Protein AF-A0A932RLP0-F1 (afdb_monomer)

Foldseek 3Di:
DADQPCDPVLVVVLQVVLVVVVWHWDWDDDPRDIDIDIHDDPDDDPVVVVVVSRD

Radius of gyration: 10.82 Å; Cα contacts (8 Å, |Δi|>4): 61; chains: 1; bounding box: 26×21×25 Å

Mean predicted aligned error: 8.08 Å

Secondary structure (DSSP, 8-state):
---TT--HHHHHHHHHHHHHTTPEEEEEE-SS-EEEEEE--SS---HHHHHTT--

Structure (mmCIF, N/CA/C/O backbone):
data_AF-A0A932RLP0-F1
#
_entry.id   AF-A0A932RLP0-F1
#
loop_
_atom_site.group_PDB
_atom_site.id
_atom_site.type_symbol
_atom_site.label_atom_id
_atom_site.label_alt_id
_atom_site.label_comp_id
_atom_site.label_asym_id
_atom_site.label_entity_id
_atom_site.label_seq_id
_atom_site.pdbx_PDB_ins_code
_atom_site.Cartn_x
_atom_site.Cartn_y
_atom_site.Cartn_z
_atom_site.occupancy
_atom_site.B_iso_or_equiv
_atom_site.auth_seq_id
_atom_site.auth_comp_id
_atom_site.auth_asym_id
_atom_site.auth_atom_id
_atom_site.pdbx_PDB_model_num
ATOM 1 N N . MET A 1 1 ? 7.132 4.547 0.917 1.00 54.53 1 MET A N 1
ATOM 2 C CA . MET A 1 1 ? 7.631 4.142 -0.426 1.00 54.53 1 MET A CA 1
ATOM 3 C C . MET A 1 1 ? 8.504 2.905 -0.215 1.00 54.53 1 MET A C 1
ATOM 5 O O . MET A 1 1 ? 9.271 2.946 0.734 1.00 54.53 1 MET A O 1
ATOM 9 N N . MET A 1 2 ? 8.373 1.815 -0.988 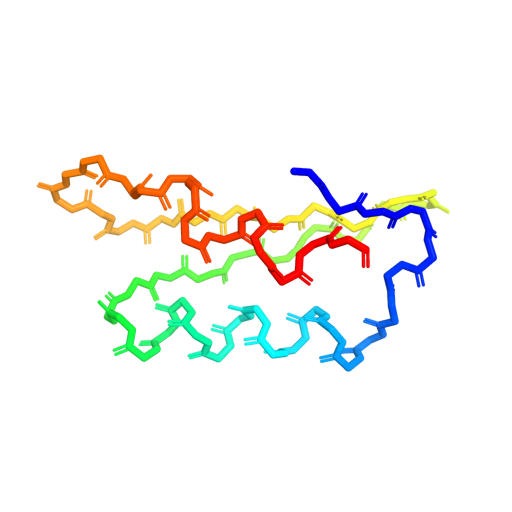1.00 61.72 2 MET A N 1
ATOM 10 C CA . MET A 1 2 ? 9.142 0.583 -0.703 1.00 61.72 2 MET A CA 1
ATOM 11 C C . MET A 1 2 ? 10.588 0.650 -1.203 1.00 61.72 2 MET A C 1
ATOM 13 O O . MET A 1 2 ? 10.897 1.347 -2.179 1.00 61.72 2 MET A O 1
ATOM 17 N N . ASN A 1 3 ? 11.463 -0.101 -0.532 1.00 63.34 3 ASN A N 1
ATOM 18 C CA . ASN A 1 3 ? 12.861 -0.274 -0.904 1.00 63.34 3 ASN A CA 1
ATOM 19 C C . ASN A 1 3 ? 12.985 -0.948 -2.291 1.00 63.34 3 ASN A C 1
ATOM 21 O O . ASN A 1 3 ? 12.108 -1.705 -2.710 1.00 63.34 3 ASN A O 1
ATOM 25 N N . ARG A 1 4 ? 14.071 -0.680 -3.033 1.00 61.53 4 ARG A N 1
ATOM 26 C CA . ARG A 1 4 ? 14.267 -1.196 -4.413 1.00 61.53 4 ARG A CA 1
ATOM 27 C C . ARG A 1 4 ? 14.375 -2.725 -4.483 1.00 61.53 4 ARG A C 1
ATOM 29 O O . ARG A 1 4 ? 14.216 -3.289 -5.558 1.00 61.53 4 ARG A O 1
ATOM 36 N N . HIS A 1 5 ? 14.627 -3.370 -3.346 1.00 61.69 5 HIS A N 1
ATOM 37 C CA . HIS A 1 5 ? 14.760 -4.819 -3.209 1.00 61.69 5 HIS A CA 1
ATOM 38 C C . HIS A 1 5 ? 13.597 -5.467 -2.454 1.00 61.69 5 HIS A C 1
ATOM 40 O O . HIS A 1 5 ? 13.714 -6.634 -2.095 1.00 61.69 5 HIS A O 1
ATOM 46 N N . ALA A 1 6 ? 12.496 -4.739 -2.221 1.00 66.25 6 ALA A N 1
ATOM 47 C CA . ALA A 1 6 ? 11.333 -5.296 -1.543 1.00 66.25 6 ALA A CA 1
ATOM 48 C C . ALA A 1 6 ? 10.853 -6.552 -2.283 1.00 66.25 6 ALA A C 1
ATOM 50 O O . ALA A 1 6 ? 10.445 -6.512 -3.449 1.00 66.25 6 ALA A O 1
ATOM 51 N N . THR A 1 7 ? 10.957 -7.681 -1.601 1.00 75.69 7 THR A N 1
ATOM 52 C CA . THR A 1 7 ? 10.577 -8.991 -2.098 1.00 75.69 7 THR A CA 1
ATOM 53 C C . THR A 1 7 ? 9.061 -9.083 -2.229 1.00 75.69 7 THR A C 1
ATOM 55 O O . THR A 1 7 ? 8.293 -8.399 -1.548 1.00 75.69 7 THR A O 1
ATOM 58 N N . ALA A 1 8 ? 8.594 -9.995 -3.082 1.00 76.69 8 ALA A N 1
ATOM 59 C CA . ALA A 1 8 ? 7.163 -10.264 -3.219 1.00 76.69 8 ALA A CA 1
ATOM 60 C C . ALA A 1 8 ? 6.506 -10.673 -1.884 1.00 76.69 8 ALA A C 1
ATOM 62 O O . ALA A 1 8 ? 5.303 -10.497 -1.714 1.00 76.69 8 ALA A O 1
ATOM 63 N N . GLN A 1 9 ? 7.2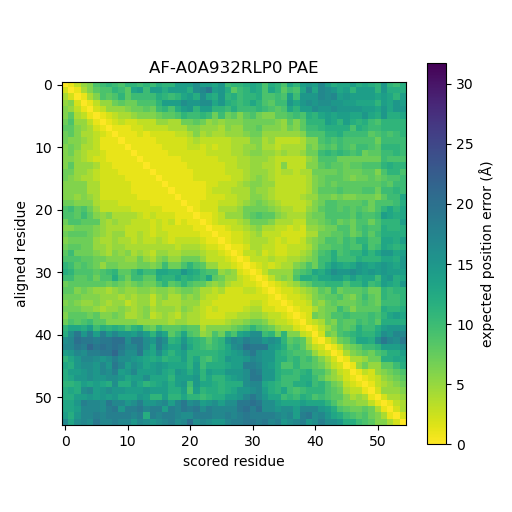84 -11.213 -0.941 1.00 77.88 9 GLN A N 1
ATOM 64 C CA . GLN A 1 9 ? 6.806 -11.588 0.384 1.00 77.88 9 GLN A CA 1
ATOM 65 C C . GLN A 1 9 ? 6.583 -10.370 1.288 1.00 77.88 9 GLN A C 1
ATOM 67 O O . GLN A 1 9 ? 5.557 -10.310 1.954 1.00 77.88 9 GLN A O 1
ATOM 72 N N . GLU A 1 10 ? 7.472 -9.376 1.256 1.00 76.94 10 GLU A N 1
ATOM 73 C CA . GLU A 1 10 ? 7.302 -8.121 2.005 1.00 76.94 10 GLU A CA 1
ATOM 74 C C . GLU A 1 10 ? 6.119 -7.305 1.478 1.00 76.94 10 GLU A C 1
ATOM 76 O O . GLU A 1 10 ? 5.338 -6.767 2.258 1.00 76.94 10 GLU A O 1
ATOM 81 N N . ILE A 1 11 ? 5.928 -7.274 0.154 1.00 78.81 11 ILE A N 1
ATOM 82 C CA . ILE A 1 11 ? 4.758 -6.633 -0.465 1.00 78.81 11 ILE A CA 1
ATOM 83 C C . ILE A 1 11 ? 3.465 -7.290 0.025 1.00 78.81 11 ILE A C 1
ATOM 85 O O . ILE A 1 11 ? 2.540 -6.585 0.423 1.00 78.81 11 ILE A O 1
ATOM 89 N N . ARG A 1 12 ? 3.409 -8.629 0.043 1.00 82.00 12 ARG A N 1
ATOM 90 C CA . ARG A 1 12 ? 2.242 -9.366 0.549 1.00 82.00 12 ARG A CA 1
ATOM 91 C C . ARG A 1 12 ? 1.989 -9.109 2.031 1.00 82.00 12 ARG A C 1
ATOM 93 O O . ARG A 1 12 ? 0.861 -8.797 2.381 1.00 82.00 12 ARG A O 1
ATOM 100 N N . ALA A 1 13 ? 3.027 -9.143 2.866 1.00 83.69 13 ALA A N 1
ATOM 101 C CA . ALA A 1 13 ? 2.888 -8.876 4.296 1.00 83.69 13 ALA A CA 1
ATOM 102 C C . ALA A 1 13 ? 2.314 -7.474 4.565 1.00 83.69 13 ALA A C 1
ATOM 104 O O . ALA A 1 13 ? 1.447 -7.307 5.419 1.00 83.69 13 ALA A O 1
ATOM 105 N N . VAL A 1 14 ? 2.752 -6.466 3.803 1.00 81.62 14 VAL A N 1
ATOM 106 C CA . VAL A 1 14 ? 2.206 -5.106 3.899 1.00 81.62 14 VAL A CA 1
ATOM 107 C C . VAL A 1 14 ? 0.737 -5.066 3.470 1.00 81.62 14 VAL A C 1
ATOM 109 O O . VAL A 1 14 ? -0.071 -4.464 4.173 1.00 81.62 14 VAL A O 1
ATOM 112 N N . VAL A 1 15 ? 0.375 -5.728 2.366 1.00 83.50 15 VAL A N 1
ATOM 113 C CA . VAL A 1 15 ? -1.021 -5.823 1.899 1.00 83.50 15 VAL A CA 1
ATOM 114 C C . VAL A 1 15 ? -1.915 -6.483 2.950 1.00 83.50 15 VAL A C 1
ATOM 116 O O . VAL A 1 15 ? -2.933 -5.902 3.308 1.00 83.50 15 VAL A O 1
ATOM 119 N N . GLU A 1 16 ? -1.506 -7.620 3.517 1.00 84.38 16 GLU A N 1
ATOM 120 C CA . GLU A 1 16 ? -2.278 -8.331 4.546 1.00 84.38 16 GLU A CA 1
ATOM 121 C C . GLU A 1 16 ? -2.504 -7.477 5.800 1.00 84.38 16 GLU A C 1
ATOM 123 O O . GLU A 1 16 ? -3.589 -7.479 6.379 1.00 84.38 16 GLU A O 1
ATOM 128 N N . ILE A 1 17 ? -1.498 -6.703 6.216 1.00 84.62 17 ILE A N 1
ATOM 129 C CA . ILE A 1 17 ? -1.627 -5.797 7.363 1.00 84.62 17 ILE A CA 1
ATOM 130 C C . ILE A 1 17 ? -2.622 -4.675 7.058 1.00 84.62 17 ILE A C 1
ATOM 132 O O . ILE A 1 17 ? -3.434 -4.337 7.916 1.00 84.62 17 ILE A O 1
ATOM 136 N N . ILE A 1 18 ? -2.584 -4.108 5.851 1.00 81.06 18 ILE A N 1
ATOM 137 C CA . ILE A 1 18 ? -3.517 -3.056 5.427 1.00 81.06 18 ILE A CA 1
ATOM 138 C C . ILE A 1 18 ? -4.951 -3.604 5.367 1.00 81.06 18 ILE A C 1
ATOM 140 O O . ILE A 1 18 ? -5.861 -2.986 5.918 1.00 81.06 18 ILE A O 1
ATOM 144 N N . GLU A 1 19 ? -5.151 -4.780 4.771 1.00 83.00 19 GLU A N 1
ATOM 145 C CA . GLU A 1 19 ? -6.467 -5.423 4.669 1.00 83.00 19 GLU A CA 1
ATOM 146 C C . GLU A 1 19 ? -7.027 -5.828 6.041 1.00 83.00 19 GLU A C 1
ATOM 148 O O . GLU A 1 19 ? -8.212 -5.634 6.310 1.00 83.00 19 GLU A O 1
ATOM 153 N N . SER A 1 20 ? -6.172 -6.296 6.956 1.00 81.50 20 SER A N 1
ATOM 154 C CA . SER A 1 20 ? -6.541 -6.605 8.347 1.00 81.50 20 SER A CA 1
ATOM 155 C C . SER A 1 20 ? -7.039 -5.378 9.125 1.00 81.50 20 SER A C 1
ATOM 157 O O . SER A 1 20 ? -7.856 -5.493 10.039 1.00 81.50 20 SER A O 1
ATOM 159 N N . LEU A 1 21 ? -6.608 -4.175 8.734 1.00 79.06 21 LEU A N 1
ATOM 160 C CA . LEU A 1 21 ? -7.082 -2.912 9.305 1.00 79.06 21 LEU A CA 1
ATOM 161 C C . LEU A 1 21 ? -8.418 -2.441 8.698 1.00 79.06 21 LEU A C 1
ATOM 163 O O . LEU A 1 21 ? -8.892 -1.360 9.046 1.00 79.06 21 LEU A O 1
ATOM 167 N N . GLY A 1 22 ? -9.025 -3.224 7.798 1.00 79.81 22 GLY A N 1
ATOM 168 C CA . GLY A 1 22 ? -10.240 -2.847 7.070 1.00 79.81 22 GLY A CA 1
ATOM 169 C C . GLY A 1 22 ? -9.994 -1.796 5.986 1.00 79.81 22 GLY A C 1
ATOM 170 O O . GLY A 1 22 ? -10.937 -1.165 5.509 1.00 79.81 22 GLY A O 1
ATOM 171 N N . LEU A 1 23 ? -8.731 -1.585 5.613 1.00 83.00 23 LEU A N 1
ATOM 172 C CA . LEU A 1 23 ? -8.320 -0.668 4.558 1.00 83.00 23 LEU A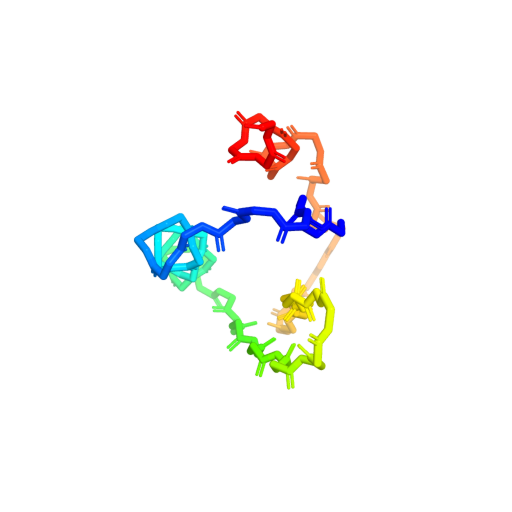 CA 1
ATOM 173 C C . LEU A 1 23 ? -8.098 -1.446 3.260 1.00 83.00 23 LEU A C 1
ATOM 175 O O . LEU A 1 23 ? -7.894 -2.656 3.256 1.00 83.00 23 LEU A O 1
ATOM 179 N N . THR A 1 24 ? -8.120 -0.750 2.131 1.00 80.12 24 THR A N 1
ATOM 180 C CA . THR A 1 24 ? -7.836 -1.346 0.823 1.00 80.12 24 THR A CA 1
ATOM 181 C C . THR A 1 24 ? -6.406 -1.020 0.409 1.00 80.12 24 THR A C 1
ATOM 183 O O . THR A 1 24 ? -6.007 0.146 0.422 1.00 80.12 24 THR A O 1
ATOM 186 N N . ALA A 1 25 ? -5.635 -2.039 0.030 1.00 83.06 25 ALA A N 1
ATOM 187 C CA . ALA A 1 25 ? -4.295 -1.874 -0.520 1.00 83.06 25 ALA A CA 1
ATOM 188 C C . ALA A 1 25 ? -4.309 -2.007 -2.051 1.00 83.06 25 ALA A C 1
ATOM 190 O O . ALA A 1 25 ? -4.885 -2.940 -2.603 1.00 83.06 25 ALA A O 1
ATOM 191 N N . HIS A 1 26 ? -3.610 -1.110 -2.743 1.00 81.31 26 HIS A N 1
ATOM 192 C CA . HIS A 1 26 ? -3.390 -1.164 -4.186 1.00 81.31 26 HIS A CA 1
ATOM 193 C C . HIS A 1 26 ? -1.891 -1.192 -4.483 1.00 81.31 26 HIS A C 1
ATOM 195 O O . HIS A 1 26 ? -1.177 -0.224 -4.214 1.00 81.31 26 HIS A O 1
ATOM 201 N N . THR A 1 27 ? -1.400 -2.294 -5.052 1.00 80.06 27 THR A N 1
ATOM 202 C CA . THR A 1 27 ? 0.009 -2.432 -5.439 1.00 80.06 27 THR A CA 1
ATOM 203 C C . THR A 1 27 ? 0.224 -1.957 -6.874 1.00 80.06 27 THR A C 1
ATOM 205 O O . THR A 1 27 ? -0.462 -2.372 -7.805 1.00 80.06 27 THR A O 1
ATOM 208 N N . ILE A 1 28 ? 1.207 -1.082 -7.068 1.00 80.62 28 ILE A N 1
ATOM 209 C CA . ILE A 1 28 ? 1.628 -0.581 -8.377 1.00 80.62 28 ILE A CA 1
ATOM 210 C C . ILE A 1 28 ? 3.056 -1.064 -8.606 1.00 80.62 28 ILE A C 1
ATOM 212 O O . ILE A 1 28 ? 4.009 -0.574 -7.995 1.00 80.62 28 ILE A O 1
ATOM 216 N N . HIS A 1 29 ? 3.201 -2.050 -9.487 1.00 75.19 29 HIS A N 1
ATOM 217 C CA . HIS A 1 29 ? 4.491 -2.636 -9.832 1.00 75.19 29 HIS A CA 1
ATOM 218 C C . HIS A 1 29 ? 5.182 -1.783 -10.901 1.00 75.19 29 HIS A C 1
ATOM 220 O O . HIS A 1 29 ? 4.850 -1.855 -12.083 1.00 75.19 29 HIS A O 1
ATOM 226 N N . GLY A 1 30 ? 6.132 -0.945 -10.486 1.00 73.44 30 GLY A N 1
ATOM 227 C CA . GLY A 1 30 ? 7.007 -0.206 -11.392 1.00 73.44 30 GLY A CA 1
ATOM 228 C C . GLY A 1 30 ? 8.284 -0.985 -11.710 1.00 73.44 30 GLY A C 1
ATOM 229 O O . GLY A 1 30 ? 8.727 -1.823 -10.929 1.00 73.44 30 GLY A O 1
ATOM 230 N N . ALA A 1 31 ? 8.937 -0.650 -12.825 1.00 69.94 31 ALA A N 1
ATOM 231 C CA . ALA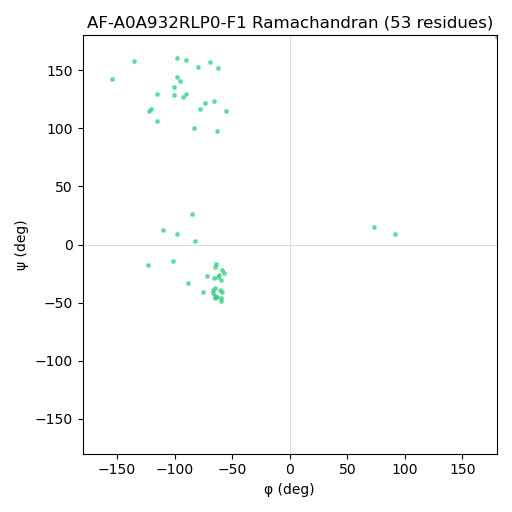 A 1 31 ? 10.148 -1.333 -13.300 1.00 69.94 31 ALA A CA 1
ATOM 232 C C . ALA A 1 31 ? 11.334 -1.324 -12.310 1.00 69.94 31 ALA A C 1
ATOM 234 O O . ALA A 1 31 ? 12.233 -2.148 -12.420 1.00 69.94 31 ALA A O 1
ATOM 235 N N . GLN A 1 32 ? 11.362 -0.381 -11.362 1.00 67.50 32 GLN A N 1
ATOM 236 C CA . GLN A 1 32 ? 12.450 -0.236 -10.382 1.00 67.50 32 GLN A CA 1
ATOM 237 C C . GLN A 1 32 ? 11.982 -0.303 -8.923 1.00 67.50 32 GLN A C 1
ATOM 239 O O . GLN A 1 32 ? 12.810 -0.420 -8.020 1.00 67.50 32 GLN A O 1
ATOM 244 N N . ARG A 1 33 ? 10.682 -0.122 -8.671 1.00 74.62 33 ARG A N 1
ATOM 245 C CA . ARG A 1 33 ? 10.095 -0.020 -7.330 1.00 74.62 33 ARG A CA 1
ATOM 246 C C . ARG A 1 33 ? 8.636 -0.446 -7.380 1.00 74.62 33 ARG A C 1
ATOM 248 O O . ARG A 1 33 ? 7.923 -0.074 -8.309 1.00 74.62 33 ARG A O 1
ATOM 255 N N . THR A 1 34 ? 8.192 -1.129 -6.333 1.00 76.38 34 THR A N 1
ATOM 256 C CA . THR A 1 34 ? 6.766 -1.337 -6.074 1.00 76.38 34 THR A CA 1
ATOM 257 C C . THR A 1 34 ? 6.269 -0.225 -5.158 1.00 76.38 34 THR A C 1
ATOM 259 O O . THR A 1 34 ? 6.856 0.041 -4.108 1.00 76.38 34 THR A O 1
ATOM 262 N N . ALA A 1 35 ? 5.203 0.457 -5.563 1.00 78.38 35 ALA A N 1
ATOM 263 C CA . ALA A 1 35 ? 4.460 1.352 -4.688 1.00 78.38 35 ALA A CA 1
ATOM 264 C C . ALA A 1 35 ? 3.236 0.612 -4.137 1.00 78.38 35 ALA A C 1
ATOM 266 O O . ALA A 1 35 ? 2.635 -0.199 -4.836 1.00 78.38 35 ALA A O 1
ATOM 267 N N . VAL A 1 36 ? 2.871 0.894 -2.887 1.00 76.69 36 VAL A N 1
ATOM 268 C CA . VAL A 1 36 ? 1.630 0.410 -2.274 1.00 76.69 36 VAL A CA 1
ATOM 269 C C . VAL A 1 36 ? 0.833 1.638 -1.864 1.00 76.69 36 VAL A C 1
ATOM 271 O O . VAL A 1 36 ? 1.304 2.445 -1.063 1.00 76.69 36 VAL A O 1
ATOM 274 N N . CYS A 1 37 ? -0.334 1.806 -2.469 1.00 78.50 37 CYS A N 1
ATOM 275 C CA . CYS A 1 37 ? -1.301 2.837 -2.132 1.00 78.50 37 CYS A CA 1
ATOM 276 C C . CYS A 1 37 ? -2.327 2.258 -1.158 1.00 78.50 37 CYS A C 1
ATOM 278 O O . CYS A 1 37 ? -2.739 1.111 -1.305 1.00 78.50 37 CYS A O 1
ATOM 280 N N . ILE A 1 38 ? -2.736 3.053 -0.175 1.00 77.88 38 ILE A N 1
ATOM 281 C CA . ILE A 1 38 ? -3.734 2.670 0.825 1.00 77.88 38 ILE A CA 1
ATOM 282 C C . ILE A 1 38 ? -4.940 3.578 0.628 1.00 77.88 38 ILE A C 1
ATOM 284 O O . ILE A 1 38 ? -4.781 4.795 0.543 1.00 77.88 38 ILE A O 1
ATOM 288 N N . THR A 1 39 ? -6.129 2.994 0.535 1.00 76.00 39 THR A N 1
ATOM 289 C CA . THR A 1 39 ? -7.393 3.708 0.323 1.00 76.00 39 THR A CA 1
ATOM 290 C C . THR A 1 39 ? -8.476 3.177 1.261 1.00 76.00 39 THR A C 1
ATOM 292 O O . THR A 1 39 ? -8.388 2.052 1.747 1.00 76.00 39 THR A O 1
ATOM 295 N N . GLY A 1 40 ? -9.515 3.974 1.522 1.00 70.19 40 GLY A N 1
ATOM 296 C CA . GLY A 1 40 ? -10.617 3.593 2.424 1.00 70.19 40 GLY A CA 1
ATOM 297 C C . GLY A 1 40 ? -10.415 4.009 3.884 1.00 70.19 40 GLY A C 1
ATOM 298 O O . GLY A 1 40 ? -11.189 3.635 4.758 1.00 70.19 40 GLY A O 1
ATOM 299 N N . ASN A 1 41 ? -9.398 4.816 4.160 1.00 65.62 41 ASN A N 1
ATOM 300 C CA . ASN A 1 41 ? -9.159 5.397 5.468 1.00 65.62 41 ASN A CA 1
ATOM 301 C C . ASN A 1 41 ? -10.167 6.526 5.767 1.00 65.62 41 ASN A C 1
ATOM 303 O O . ASN A 1 41 ? -10.215 7.526 5.059 1.00 65.62 41 ASN A O 1
ATOM 307 N N . GLN A 1 42 ? -10.938 6.404 6.853 1.00 57.28 42 GLN A N 1
ATOM 308 C CA . GLN A 1 42 ? -11.746 7.505 7.417 1.00 57.28 42 GLN A CA 1
ATOM 309 C C . GLN A 1 42 ? -10.926 8.398 8.382 1.00 57.28 42 GLN A C 1
ATOM 311 O O . GLN A 1 42 ? -11.478 9.012 9.291 1.00 57.28 42 GLN A O 1
ATOM 316 N N . GLY A 1 43 ? -9.599 8.455 8.206 1.00 62.25 43 GLY A N 1
ATOM 317 C CA . GLY A 1 43 ? -8.651 9.180 9.065 1.00 62.25 43 GLY A CA 1
ATOM 318 C C . GLY A 1 43 ? -7.196 9.044 8.592 1.00 62.25 43 GLY A C 1
ATOM 319 O O . GLY A 1 43 ? -6.928 8.376 7.592 1.00 62.25 43 GLY A O 1
ATOM 320 N N . GLU A 1 44 ? -6.248 9.684 9.281 1.00 56.09 44 GLU A N 1
ATOM 321 C CA . GLU A 1 44 ? -4.815 9.583 8.961 1.00 56.09 44 GLU A CA 1
ATOM 322 C C . GLU A 1 44 ? -4.311 8.151 9.199 1.00 56.09 44 GLU A C 1
ATOM 324 O O . GLU A 1 44 ? -4.455 7.595 10.287 1.00 56.09 44 GLU A O 1
ATOM 329 N N . VAL A 1 45 ? -3.744 7.529 8.162 1.00 63.72 45 VAL A N 1
ATOM 330 C CA . VAL A 1 45 ? -3.060 6.240 8.306 1.00 63.72 45 VAL A CA 1
ATOM 331 C C . VAL A 1 45 ? -1.691 6.530 8.902 1.00 63.72 45 VAL A C 1
ATOM 333 O O . VAL A 1 45 ? -0.884 7.217 8.279 1.00 63.72 45 VAL A O 1
ATOM 336 N N . ASP A 1 46 ? -1.443 6.012 10.102 1.00 64.19 46 ASP A N 1
ATOM 337 C CA . ASP A 1 46 ? -0.199 6.228 10.837 1.00 64.19 46 ASP A CA 1
ATOM 338 C C . ASP A 1 46 ? 0.992 5.638 10.063 1.00 64.19 46 ASP A C 1
ATOM 340 O O . ASP A 1 46 ? 1.254 4.428 10.072 1.00 64.19 46 ASP A O 1
ATOM 344 N N . ALA A 1 47 ? 1.687 6.504 9.324 1.00 60.34 47 ALA A N 1
ATOM 345 C CA . ALA A 1 47 ? 2.785 6.119 8.448 1.00 60.34 47 ALA A CA 1
ATOM 346 C C . ALA A 1 47 ? 3.919 5.432 9.227 1.00 60.34 47 ALA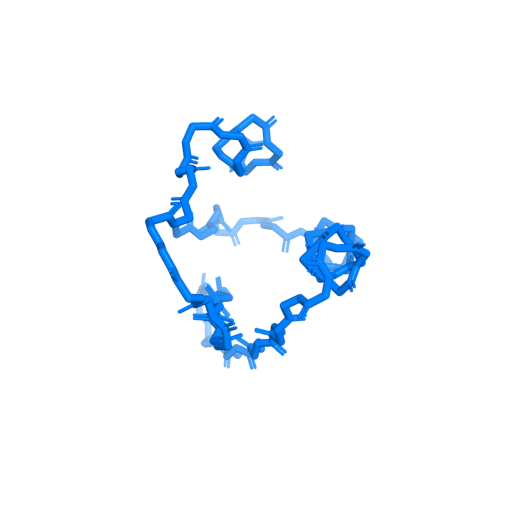 A C 1
ATOM 348 O O . ALA A 1 4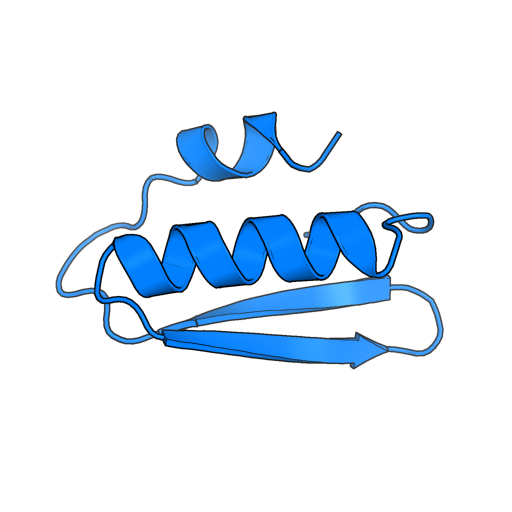7 ? 4.553 4.518 8.697 1.00 60.34 47 ALA A O 1
ATOM 349 N N . ALA A 1 48 ? 4.116 5.785 10.505 1.00 56.12 48 ALA A N 1
ATOM 350 C CA . ALA A 1 48 ? 5.165 5.217 11.349 1.00 56.12 48 ALA A CA 1
ATOM 351 C C . ALA A 1 48 ? 4.958 3.717 11.624 1.00 56.12 48 ALA A C 1
ATOM 353 O O . ALA A 1 48 ? 5.930 2.971 11.761 1.00 56.12 48 ALA A O 1
ATOM 354 N N . ARG A 1 49 ? 3.706 3.237 11.636 1.00 61.91 49 ARG A N 1
ATOM 355 C CA . ARG A 1 49 ? 3.389 1.808 11.798 1.00 61.91 49 ARG A CA 1
ATOM 356 C C . ARG A 1 49 ? 3.748 0.980 10.559 1.00 61.91 49 ARG A C 1
ATOM 358 O O . ARG A 1 49 ? 4.047 -0.205 10.683 1.00 61.91 49 ARG A O 1
ATOM 365 N N . LEU A 1 50 ? 3.741 1.601 9.380 1.00 61.62 50 LEU A N 1
ATOM 366 C CA . LEU A 1 50 ? 4.097 0.967 8.107 1.00 61.62 50 LEU A CA 1
ATOM 367 C C . LEU A 1 50 ? 5.601 1.065 7.814 1.00 61.62 50 LEU A C 1
ATOM 369 O O . LEU A 1 50 ? 6.172 0.135 7.248 1.00 61.62 50 LEU A O 1
ATOM 373 N N . GLU A 1 51 ? 6.270 2.143 8.237 1.00 60.28 51 GLU A N 1
ATOM 374 C CA . GLU A 1 51 ? 7.720 2.312 8.047 1.00 60.28 51 GLU A CA 1
ATOM 375 C C . GLU A 1 51 ? 8.560 1.237 8.754 1.00 60.28 51 GLU A C 1
ATOM 377 O O . GLU A 1 51 ? 9.628 0.876 8.262 1.00 60.28 51 GLU A O 1
ATOM 382 N N . GLY A 1 52 ? 8.062 0.655 9.852 1.00 56.53 52 GLY A N 1
ATOM 383 C CA . GLY A 1 52 ? 8.729 -0.450 10.550 1.00 56.53 52 GLY A CA 1
ATOM 384 C C . GLY A 1 52 ? 8.849 -1.747 9.737 1.00 56.53 52 GLY A C 1
ATOM 385 O O . GLY A 1 52 ? 9.693 -2.578 10.056 1.00 56.53 52 GLY A O 1
ATOM 386 N N . ILE A 1 53 ? 8.038 -1.908 8.686 1.00 56.38 53 ILE A N 1
ATOM 387 C CA . ILE A 1 53 ? 7.998 -3.103 7.821 1.00 56.38 53 ILE A CA 1
ATOM 388 C C . ILE A 1 53 ? 8.758 -2.855 6.502 1.00 56.38 53 ILE A C 1
ATOM 390 O O . ILE A 1 53 ? 9.065 -3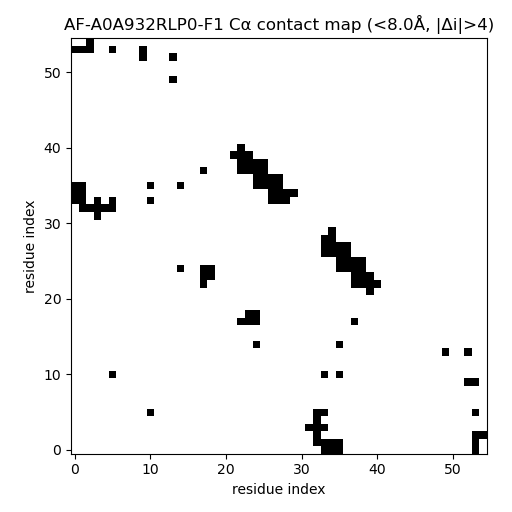.787 5.770 1.00 56.38 53 ILE A O 1
ATOM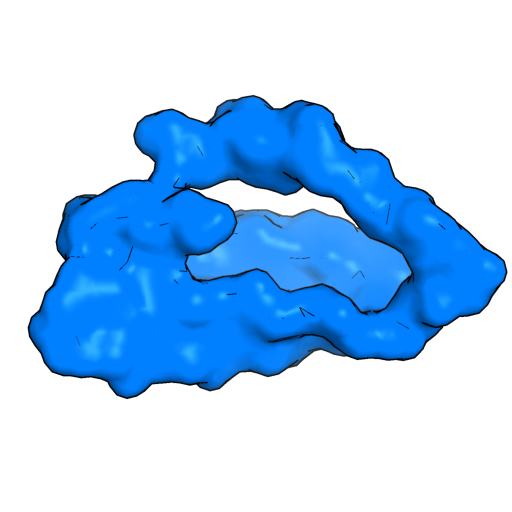 394 N N . LEU A 1 54 ? 9.074 -1.594 6.190 1.00 51.75 54 LEU A N 1
ATOM 395 C CA . LEU A 1 54 ? 9.596 -1.149 4.891 1.00 51.75 54 LEU A CA 1
ATOM 396 C C . LEU A 1 54 ? 11.127 -0.986 4.826 1.00 51.75 54 LEU A C 1
ATOM 398 O O . LEU A 1 54 ? 11.615 -0.427 3.839 1.00 51.75 54 LEU A O 1
ATOM 402 N N . LYS A 1 55 ? 11.872 -1.427 5.846 1.00 45.22 55 LYS A N 1
ATOM 403 C CA . LYS A 1 55 ? 13.342 -1.332 5.877 1.00 45.2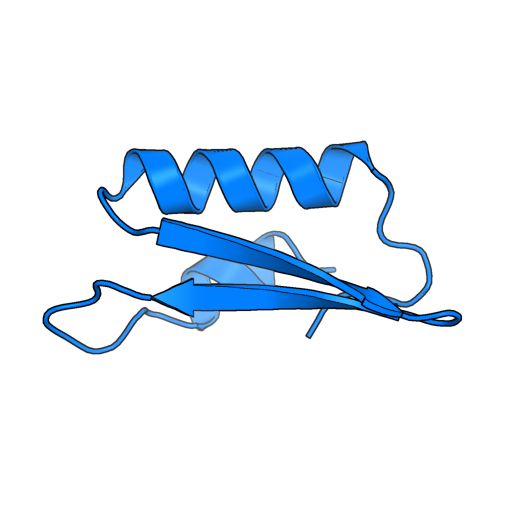2 55 LYS A CA 1
ATOM 404 C C . LYS A 1 55 ? 14.018 -2.391 5.013 1.00 45.22 55 LYS A C 1
ATOM 406 O O . LYS A 1 55 ? 13.874 -3.577 5.363 1.00 45.22 55 LYS A O 1
#

Sequence (55 aa):
MMNRHATAQEIRAVVEIIESLGLTAHTIHGAQRTAVCITGNQGEVDAARLEGILK

pLDDT: mean 71.3, std 10.33, range [45.22, 84.62]

Nearest PDB structures (foldseek):
  3pg9-assembly1_F  TM=9.027E-01  e=1.568E-03  Thermotoga maritima
  4grs-assembly1_C  TM=9.076E-01  e=8.412E-03  Thermotoga maritima MSB8
  4grs-assembly1_B  TM=9.108E-01  e=1.194E-02  Thermotoga maritima MSB8
  6wxp-assembly1_B  TM=6.897E-01  e=1.392E+00  synthetic construct
  8ikl-assembly1_A  TM=3.529E-01  e=1.493E+00  Homo sapiens

Solvent-accessible surface area (backbone atoms only — not comparable to full-atom values): 3468 Å² total; per-residue (Å²): 126,51,45,74,76,65,45,77,63,57,54,46,53,52,39,53,55,36,42,74,70,70,29,45,60,47,79,46,84,49,100,67,35,49,43,76,47,79,44,80,67,96,60,87,77,67,60,72,74,54,55,77,76,47,117